Protein AF-A0A7C2FU22-F1 (afdb_monomer_lite)

Structure (mmCIF, N/CA/C/O backbone):
data_AF-A0A7C2FU22-F1
#
_entry.id   AF-A0A7C2FU22-F1
#
loop_
_atom_site.group_PDB
_atom_site.id
_atom_site.type_symbol
_atom_site.label_atom_id
_atom_site.label_alt_id
_atom_site.label_comp_id
_atom_site.label_asym_id
_atom_site.label_entity_id
_atom_site.label_seq_id
_atom_site.pdbx_PDB_ins_code
_atom_site.Cartn_x
_atom_site.Cartn_y
_atom_site.Cartn_z
_atom_site.occupancy
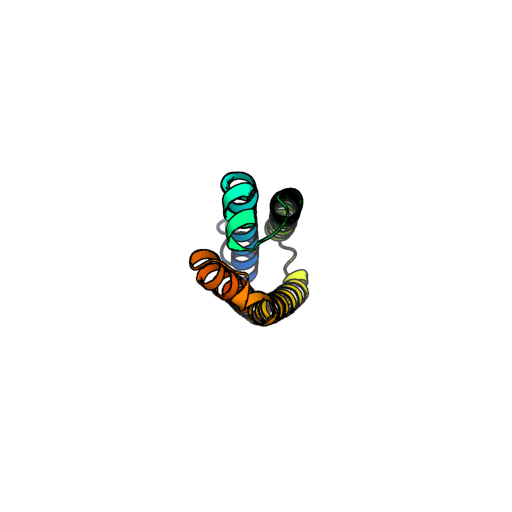_atom_site.B_iso_or_equiv
_atom_site.auth_seq_id
_atom_site.auth_comp_id
_atom_site.auth_asym_id
_atom_site.auth_atom_id
_atom_site.pdbx_PDB_model_num
ATOM 1 N N . MET A 1 1 ? -25.850 18.619 34.174 1.00 42.03 1 MET A N 1
ATOM 2 C CA . MET A 1 1 ? -24.598 17.832 34.178 1.00 42.03 1 MET A CA 1
ATOM 3 C C . MET A 1 1 ? -24.391 17.210 32.800 1.00 42.03 1 MET A C 1
ATOM 5 O O . MET A 1 1 ? -25.237 16.458 32.351 1.00 42.03 1 MET A O 1
ATOM 9 N N . SER A 1 2 ? -23.285 17.578 32.144 1.00 45.94 2 SER A N 1
ATOM 10 C CA . SER A 1 2 ? -22.639 16.916 30.994 1.00 45.94 2 SER A CA 1
ATOM 11 C C . SER A 1 2 ? -23.430 16.690 29.688 1.00 45.94 2 SER A C 1
ATOM 13 O O . SER A 1 2 ? -23.523 15.575 29.183 1.00 45.94 2 SER A O 1
ATOM 15 N N . HIS A 1 3 ? -23.871 17.777 29.049 1.00 46.25 3 HIS A N 1
ATOM 16 C CA . HIS A 1 3 ? -23.943 17.841 27.584 1.00 46.25 3 HIS A CA 1
ATOM 17 C C . HIS A 1 3 ? -22.633 18.449 27.077 1.00 46.25 3 HIS A C 1
ATOM 19 O O . HIS A 1 3 ? -22.468 19.658 27.201 1.00 46.25 3 HIS A O 1
ATOM 25 N N . ARG A 1 4 ? -21.699 17.617 26.584 1.00 49.59 4 ARG A N 1
ATOM 26 C CA . ARG A 1 4 ? -20.597 17.930 25.632 1.00 49.59 4 ARG A CA 1
ATOM 27 C C . ARG A 1 4 ? -19.529 16.820 25.684 1.00 49.59 4 ARG A C 1
ATOM 29 O O . ARG A 1 4 ? -18.475 16.972 26.289 1.00 49.59 4 ARG A O 1
ATOM 36 N N . ARG A 1 5 ? -19.781 15.698 25.003 1.00 49.53 5 ARG A N 1
ATOM 37 C CA . ARG A 1 5 ? -18.733 14.756 24.544 1.00 49.53 5 ARG A CA 1
ATOM 38 C C . ARG A 1 5 ? -18.750 14.610 23.015 1.00 49.53 5 ARG A C 1
ATOM 40 O O . ARG A 1 5 ? -18.507 13.536 22.486 1.00 49.53 5 ARG A O 1
ATOM 47 N N . HIS A 1 6 ? -19.045 15.694 22.295 1.00 44.47 6 HIS A N 1
ATOM 48 C CA . HIS A 1 6 ? -19.078 15.707 20.823 1.00 44.47 6 HIS A CA 1
ATOM 49 C C . HIS A 1 6 ? -17.826 16.314 20.167 1.00 44.47 6 HIS A C 1
ATOM 51 O O . HIS A 1 6 ? -17.793 16.500 18.959 1.00 44.47 6 HIS A O 1
ATOM 57 N N . LEU A 1 7 ? -16.772 16.582 20.937 1.00 44.03 7 LEU A N 1
ATOM 58 C CA . LEU A 1 7 ? -15.509 17.151 20.457 1.00 44.03 7 LEU A CA 1
ATOM 59 C C . LEU A 1 7 ? -14.390 16.298 21.087 1.00 44.03 7 LEU A C 1
ATOM 61 O O . LEU A 1 7 ? -14.034 16.510 22.237 1.00 44.03 7 LEU A O 1
ATOM 65 N N . LEU A 1 8 ? -13.925 15.187 20.514 1.00 49.59 8 LEU A N 1
ATOM 66 C CA . LEU A 1 8 ? -13.138 15.098 19.286 1.00 49.59 8 LEU A CA 1
ATOM 67 C C . LEU A 1 8 ? -13.276 13.677 18.691 1.00 49.59 8 LEU A C 1
ATOM 69 O O . LEU A 1 8 ? -12.740 12.728 19.267 1.00 49.59 8 LEU A O 1
ATOM 73 N N . PRO A 1 9 ? -13.932 13.503 17.532 1.00 49.34 9 PRO A N 1
ATOM 74 C CA . PRO A 1 9 ? -14.057 12.210 16.845 1.00 49.34 9 PRO A CA 1
ATOM 75 C C . PRO A 1 9 ? -12.738 11.653 16.263 1.00 49.34 9 PRO A C 1
ATOM 77 O O . PRO A 1 9 ? -12.733 10.562 15.704 1.00 49.34 9 PRO A O 1
ATOM 80 N N . LEU A 1 10 ? -11.622 12.376 16.421 1.00 55.09 10 LEU A N 1
ATOM 81 C CA . LEU A 1 10 ? -10.292 12.070 15.877 1.00 55.09 10 LEU A CA 1
ATOM 82 C C . LEU A 1 10 ? -9.338 11.377 16.870 1.00 55.09 10 LEU A C 1
ATOM 84 O O . LEU A 1 10 ? -8.159 11.246 16.581 1.00 55.09 10 LEU A O 1
ATOM 88 N N . ARG A 1 11 ? -9.791 10.969 18.062 1.00 67.06 11 ARG A N 1
ATOM 89 C CA . ARG A 1 11 ? -8.882 10.413 19.089 1.00 67.06 11 ARG A CA 1
ATOM 90 C C . ARG A 1 11 ? -8.665 8.903 19.034 1.00 67.06 11 ARG A C 1
ATOM 92 O O . ARG A 1 11 ? -7.741 8.432 19.687 1.00 67.06 11 ARG A O 1
ATOM 99 N N . SER A 1 12 ? -9.482 8.145 18.301 1.00 84.56 12 SER A N 1
ATOM 100 C CA . SER A 1 12 ? -9.259 6.698 18.207 1.00 84.56 12 SER A CA 1
ATOM 101 C C . SER A 1 12 ? -8.072 6.422 17.275 1.00 84.56 12 SER A C 1
ATOM 103 O O . SER A 1 12 ? -8.130 6.822 16.106 1.00 84.56 12 SER A O 1
ATOM 105 N N . PRO A 1 13 ? -7.018 5.729 17.747 1.00 88.69 13 PRO A N 1
ATOM 106 C CA . PRO A 1 13 ? -5.860 5.390 16.921 1.00 88.69 13 PRO A CA 1
ATOM 107 C C . PRO A 1 13 ? -6.268 4.577 15.687 1.00 88.69 13 PRO A C 1
ATOM 109 O O . PRO A 1 13 ? -5.711 4.773 14.611 1.00 88.69 13 PRO A O 1
ATOM 112 N N . ALA A 1 14 ? -7.301 3.739 15.806 1.00 90.69 14 ALA A N 1
ATOM 113 C CA . ALA A 1 14 ? -7.865 2.977 14.699 1.00 90.69 14 ALA A CA 1
ATOM 114 C C . ALA A 1 14 ? -8.416 3.870 13.574 1.00 90.69 14 ALA A C 1
ATOM 116 O O . ALA A 1 14 ? -8.125 3.647 12.400 1.00 90.69 14 ALA A O 1
ATOM 117 N N . VAL A 1 15 ? -9.183 4.908 13.924 1.00 91.38 15 VAL A N 1
ATOM 118 C CA . VAL A 1 15 ? -9.755 5.846 12.942 1.00 91.38 15 VAL A CA 1
ATOM 119 C C . VAL A 1 15 ? -8.662 6.706 12.308 1.00 91.38 15 VAL A C 1
ATOM 121 O O . VAL A 1 15 ? -8.690 6.938 11.101 1.00 91.38 15 VAL A O 1
ATOM 124 N N . LEU A 1 16 ? -7.673 7.140 13.096 1.00 92.00 16 LEU A N 1
ATOM 125 C CA . LEU A 1 16 ? -6.527 7.896 12.584 1.00 92.00 16 LEU A CA 1
ATOM 126 C C . LEU A 1 16 ? -5.704 7.083 11.584 1.00 92.00 16 LEU A C 1
ATOM 128 O O . LEU A 1 16 ? -5.344 7.605 10.534 1.00 92.00 16 LEU A O 1
ATOM 132 N N . VAL A 1 17 ? -5.445 5.805 11.873 1.00 94.12 17 VAL A N 1
ATOM 133 C CA . VAL A 1 17 ? -4.713 4.924 10.954 1.00 94.12 17 VAL A CA 1
ATOM 134 C C . VAL A 1 17 ? -5.489 4.693 9.655 1.00 94.12 17 VAL A C 1
ATOM 136 O O . VAL A 1 17 ? -4.874 4.669 8.592 1.00 94.12 17 VAL A O 1
ATOM 139 N N . LEU A 1 18 ? -6.822 4.584 9.699 1.00 94.19 18 LEU A N 1
ATOM 140 C CA . LEU A 1 18 ? -7.632 4.488 8.478 1.00 94.19 18 LEU A CA 1
ATOM 141 C C . LEU A 1 18 ? -7.530 5.758 7.620 1.00 94.19 18 LEU A C 1
ATOM 143 O O . LEU A 1 18 ? -7.307 5.654 6.415 1.00 94.19 18 LEU A O 1
ATOM 147 N N . TRP A 1 19 ? -7.625 6.944 8.231 1.00 95.12 19 TRP A N 1
ATOM 148 C CA . TRP A 1 19 ? -7.441 8.212 7.515 1.00 95.12 19 TRP A CA 1
ATOM 149 C C . TRP A 1 19 ? -6.032 8.364 6.949 1.00 95.12 19 TRP A C 1
ATOM 151 O O . TRP A 1 19 ? -5.883 8.724 5.784 1.00 95.12 19 TRP A O 1
ATOM 161 N N . ALA A 1 20 ? -5.004 8.056 7.740 1.00 94.25 20 ALA A N 1
ATOM 162 C CA . ALA A 1 20 ? -3.620 8.093 7.282 1.00 94.25 20 ALA A CA 1
ATOM 163 C C . ALA A 1 20 ? -3.406 7.150 6.090 1.00 94.25 20 ALA A C 1
ATOM 165 O O . ALA A 1 20 ? -2.760 7.531 5.117 1.00 94.25 20 ALA A O 1
ATOM 166 N N . ASN A 1 21 ? -4.008 5.956 6.127 1.00 95.62 21 ASN A N 1
ATOM 167 C CA . ASN A 1 21 ? -3.933 5.016 5.017 1.00 95.62 21 ASN A CA 1
ATOM 168 C C . ASN A 1 21 ? -4.649 5.538 3.762 1.00 95.62 21 ASN A C 1
ATOM 170 O O . ASN A 1 21 ? -4.113 5.436 2.663 1.00 95.62 21 ASN A O 1
ATOM 174 N N . ALA A 1 22 ? -5.831 6.144 3.917 1.00 96.75 22 ALA A N 1
ATOM 175 C CA . ALA A 1 22 ? -6.559 6.758 2.807 1.00 96.75 22 ALA A CA 1
ATOM 176 C C . ALA A 1 22 ? -5.752 7.890 2.148 1.00 96.75 22 ALA A C 1
ATOM 178 O O . ALA A 1 22 ? -5.642 7.942 0.925 1.00 96.75 22 ALA A O 1
ATOM 179 N N . VAL A 1 23 ? -5.143 8.766 2.955 1.00 96.94 23 VAL A N 1
ATOM 180 C CA . VAL A 1 23 ? -4.298 9.868 2.469 1.00 96.94 23 VAL A CA 1
ATOM 181 C C . VAL A 1 23 ? -3.065 9.336 1.750 1.00 96.94 23 VAL A C 1
ATOM 183 O O . VAL A 1 23 ? -2.745 9.816 0.667 1.00 96.94 23 VAL A O 1
ATOM 186 N N . LEU A 1 24 ? -2.395 8.328 2.310 1.00 95.38 24 LEU A N 1
ATOM 187 C CA . LEU A 1 24 ? -1.217 7.738 1.684 1.00 95.38 24 LEU A CA 1
ATOM 188 C C . LEU A 1 24 ? -1.562 7.057 0.353 1.00 95.38 24 LEU A C 1
ATOM 190 O O . LEU A 1 24 ? -0.859 7.269 -0.632 1.00 95.38 24 LEU A O 1
ATOM 194 N N . ALA A 1 25 ? -2.660 6.297 0.301 1.00 96.62 25 ALA A N 1
ATOM 195 C CA . ALA A 1 25 ? -3.151 5.702 -0.939 1.00 96.62 25 ALA A CA 1
ATOM 196 C C . ALA A 1 25 ? -3.499 6.778 -1.979 1.00 96.62 25 ALA A C 1
ATOM 198 O O . ALA A 1 25 ? -3.158 6.626 -3.148 1.00 96.62 25 ALA A O 1
ATOM 199 N N . GLY A 1 26 ? -4.111 7.889 -1.556 1.00 97.44 26 GLY A N 1
ATOM 200 C CA . GLY A 1 26 ? -4.422 9.020 -2.432 1.00 97.44 26 GLY A CA 1
ATOM 201 C C . GLY A 1 26 ? -3.172 9.732 -2.952 1.00 97.44 26 GLY A C 1
ATOM 202 O O . GLY A 1 26 ? -3.097 10.051 -4.135 1.00 97.44 26 GLY A O 1
ATOM 203 N N . ALA A 1 27 ? -2.162 9.929 -2.102 1.00 96.25 27 ALA A N 1
ATOM 204 C CA . ALA A 1 27 ? -0.879 10.504 -2.499 1.00 96.25 27 ALA A CA 1
ATOM 205 C C . ALA A 1 27 ? -0.126 9.585 -3.473 1.00 96.25 27 ALA A C 1
ATOM 207 O O . ALA A 1 27 ? 0.394 10.056 -4.483 1.00 96.25 27 ALA A O 1
ATOM 208 N N . ALA A 1 28 ? -0.123 8.274 -3.215 1.00 94.44 28 ALA A N 1
ATOM 209 C CA . ALA A 1 28 ? 0.440 7.290 -4.130 1.00 94.44 28 ALA A CA 1
ATOM 210 C C . ALA A 1 28 ? -0.316 7.283 -5.467 1.00 94.44 28 ALA A C 1
ATOM 212 O O . ALA A 1 28 ? 0.314 7.314 -6.518 1.00 94.44 28 ALA A O 1
ATOM 213 N N . ALA A 1 29 ? -1.651 7.318 -5.444 1.00 96.81 29 ALA A N 1
ATOM 214 C CA . ALA A 1 29 ? -2.469 7.412 -6.649 1.00 96.81 29 ALA A CA 1
ATOM 215 C C . ALA A 1 29 ? -2.130 8.658 -7.474 1.00 96.81 29 ALA A C 1
ATOM 217 O O . ALA A 1 29 ? -1.899 8.555 -8.675 1.00 96.81 29 ALA A O 1
ATOM 218 N N . ALA A 1 30 ? -2.050 9.822 -6.825 1.00 96.50 30 ALA A N 1
ATOM 219 C CA . ALA A 1 30 ? -1.672 11.068 -7.477 1.00 96.50 30 ALA A CA 1
ATOM 220 C C . ALA A 1 30 ? -0.270 10.974 -8.088 1.00 96.50 30 ALA A C 1
ATOM 222 O O . ALA A 1 30 ? -0.093 11.356 -9.239 1.00 96.50 30 ALA A O 1
ATOM 223 N N . ALA A 1 31 ? 0.701 10.407 -7.367 1.00 93.88 31 ALA A N 1
ATOM 224 C CA . ALA A 1 31 ? 2.034 10.180 -7.910 1.00 93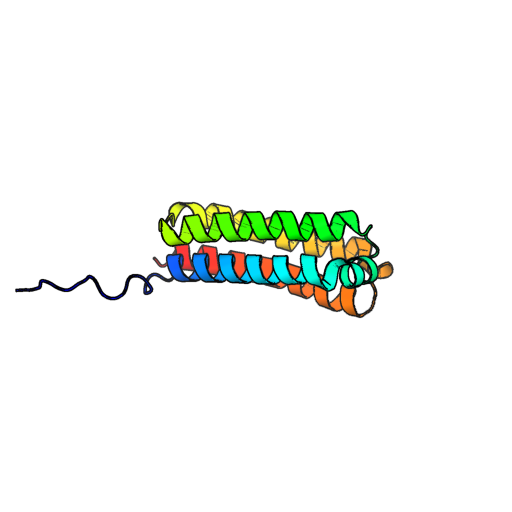.88 31 ALA A CA 1
ATOM 225 C C . ALA A 1 31 ? 1.979 9.291 -9.162 1.00 93.88 31 ALA A C 1
ATOM 227 O O . ALA A 1 31 ? 2.559 9.650 -10.177 1.00 93.88 31 ALA A O 1
ATOM 228 N N . TRP A 1 32 ? 1.251 8.170 -9.128 1.00 93.31 32 TRP A N 1
ATOM 229 C CA . TRP A 1 32 ? 1.157 7.252 -10.271 1.00 93.31 32 TRP A CA 1
ATOM 230 C C . TRP A 1 32 ? 0.441 7.850 -11.483 1.00 93.31 32 TRP A C 1
ATOM 232 O O . TRP A 1 32 ? 0.784 7.521 -12.615 1.00 93.31 32 TRP A O 1
ATOM 242 N N . LEU A 1 33 ? -0.537 8.728 -11.262 1.00 93.12 33 LEU A N 1
ATOM 243 C CA . LEU A 1 33 ? -1.269 9.401 -12.336 1.00 93.12 33 LEU A CA 1
ATOM 244 C C . LEU A 1 33 ? -0.506 10.601 -12.916 1.00 93.12 33 LEU A C 1
ATOM 246 O O . LEU A 1 33 ? -0.657 10.893 -14.097 1.00 93.12 33 LEU A O 1
ATOM 250 N N . LEU A 1 34 ? 0.293 11.299 -12.103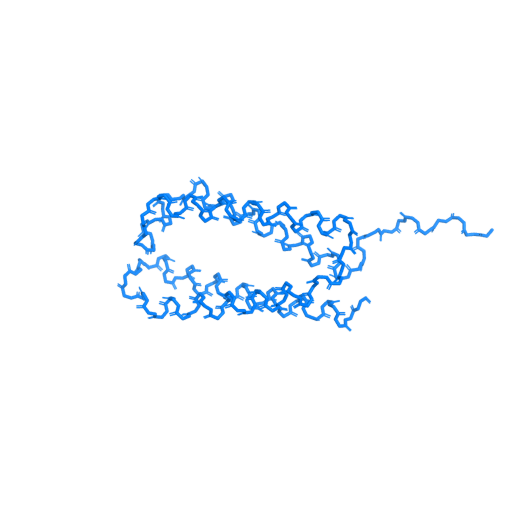 1.00 94.00 34 LEU A N 1
ATOM 251 C CA . LEU A 1 34 ? 1.047 12.485 -12.528 1.00 94.00 34 LEU A CA 1
ATOM 252 C C . LEU A 1 34 ? 2.441 12.149 -13.066 1.00 94.00 34 LEU A C 1
ATOM 254 O O . LEU A 1 34 ? 2.922 12.852 -13.945 1.00 94.00 34 LEU A O 1
ATOM 258 N N . LEU A 1 35 ? 3.072 11.099 -12.533 1.00 92.88 35 LEU A N 1
ATOM 259 C CA . LEU A 1 35 ? 4.445 10.671 -12.835 1.00 92.88 35 LEU A CA 1
ATOM 260 C C . LEU A 1 35 ? 4.474 9.275 -13.483 1.00 92.88 35 LEU A C 1
ATOM 262 O O . LEU A 1 35 ? 5.405 8.488 -13.298 1.00 92.88 35 LEU A O 1
ATOM 266 N N . GLY A 1 36 ? 3.388 8.902 -14.165 1.00 88.19 36 GLY A N 1
ATOM 267 C CA . GLY A 1 36 ? 3.203 7.549 -14.689 1.00 88.19 36 GLY A CA 1
ATOM 268 C C . GLY A 1 36 ? 4.247 7.156 -15.736 1.00 88.19 36 GLY A C 1
ATOM 269 O O . GLY A 1 36 ? 4.624 5.985 -15.807 1.00 88.19 36 GLY A O 1
ATOM 270 N N . ASP A 1 37 ? 4.742 8.119 -16.515 1.00 90.56 37 ASP A N 1
ATOM 271 C CA . ASP A 1 37 ? 5.788 7.889 -17.514 1.00 90.56 37 ASP A CA 1
ATOM 272 C C . ASP A 1 37 ? 7.151 7.646 -16.845 1.00 90.56 37 ASP A C 1
ATOM 274 O O . ASP A 1 37 ? 7.871 6.719 -17.223 1.00 90.56 37 ASP A O 1
ATOM 278 N N . GLU A 1 38 ? 7.475 8.400 -15.794 1.00 92.50 38 GLU A N 1
ATOM 279 C CA . GLU A 1 38 ? 8.679 8.200 -14.991 1.00 92.50 38 GLU A CA 1
ATOM 280 C C . GLU A 1 38 ? 8.657 6.837 -14.299 1.00 92.50 38 GLU A C 1
ATOM 282 O O . GLU A 1 38 ? 9.620 6.080 -14.407 1.00 92.50 38 GLU A O 1
ATOM 287 N N . PHE A 1 39 ? 7.545 6.467 -13.656 1.00 90.06 39 PHE A N 1
ATOM 288 C CA . PHE A 1 39 ? 7.422 5.152 -13.023 1.00 90.06 39 PHE A CA 1
ATOM 289 C C . PHE A 1 39 ? 7.456 4.001 -14.030 1.00 90.06 39 PHE A C 1
ATOM 291 O O . PHE A 1 39 ? 8.062 2.968 -13.748 1.00 90.06 39 PHE A O 1
ATOM 298 N N . SER A 1 40 ? 6.848 4.174 -15.207 1.00 91.19 40 SER A N 1
ATOM 299 C CA . SER A 1 40 ? 6.949 3.217 -16.314 1.00 91.19 40 SER A CA 1
ATOM 300 C C . SER A 1 40 ? 8.414 2.971 -16.686 1.00 91.19 40 SER A C 1
ATOM 302 O O . SER A 1 40 ? 8.813 1.814 -16.806 1.00 91.19 40 SER A O 1
ATOM 304 N N . GLY A 1 41 ? 9.230 4.027 -16.767 1.00 92.12 41 GLY A N 1
ATOM 305 C CA . GLY A 1 41 ? 10.668 3.915 -17.011 1.00 92.12 41 GLY A CA 1
ATOM 306 C C . GLY A 1 41 ? 11.456 3.306 -15.846 1.00 92.12 41 GLY A C 1
ATOM 307 O O . GLY A 1 41 ? 12.305 2.448 -16.066 1.00 92.12 41 GLY A O 1
ATOM 308 N N . TRP A 1 42 ? 11.180 3.707 -14.601 1.00 93.50 42 TRP A N 1
ATOM 309 C CA . TRP A 1 42 ? 11.933 3.237 -13.427 1.00 93.50 42 TRP A CA 1
ATOM 310 C C . TRP A 1 42 ? 11.762 1.741 -13.156 1.00 93.50 42 TRP A C 1
ATOM 312 O O . TRP A 1 42 ? 12.689 1.097 -12.654 1.00 93.50 42 TRP A O 1
ATOM 322 N N . PHE A 1 43 ? 10.585 1.201 -13.482 1.00 91.62 43 PHE A N 1
ATOM 323 C CA . PHE A 1 43 ? 10.220 -0.194 -13.242 1.00 91.62 43 PHE A CA 1
ATOM 324 C C . PHE A 1 43 ? 10.189 -1.065 -14.506 1.00 91.62 43 PHE A C 1
ATOM 326 O O . PHE A 1 43 ? 9.855 -2.242 -14.390 1.00 91.62 43 PHE A O 1
ATOM 333 N N . ASP A 1 44 ? 10.519 -0.510 -15.677 1.00 91.56 44 ASP A N 1
ATOM 334 C CA . ASP A 1 44 ? 10.414 -1.184 -16.983 1.00 91.56 44 ASP A CA 1
ATOM 335 C C . ASP A 1 44 ? 9.020 -1.807 -17.220 1.00 91.56 44 ASP A C 1
ATOM 337 O O . ASP A 1 44 ? 8.847 -2.978 -17.559 1.00 91.56 44 ASP A O 1
ATOM 341 N N . LEU A 1 45 ? 7.981 -1.010 -16.962 1.00 88.69 45 LEU A N 1
ATOM 342 C CA . LEU A 1 45 ? 6.579 -1.409 -17.093 1.00 88.69 45 LEU A CA 1
ATOM 343 C C . LEU A 1 45 ? 5.941 -0.703 -18.289 1.00 88.69 45 LEU A C 1
ATOM 345 O O . LEU A 1 45 ? 6.287 0.441 -18.580 1.00 88.69 45 LEU A O 1
ATOM 349 N N . PRO A 1 46 ? 4.936 -1.298 -18.954 1.00 92.25 46 PRO A N 1
ATOM 350 C CA . PRO A 1 46 ? 4.193 -0.582 -19.977 1.00 92.25 46 PRO A CA 1
ATOM 351 C C . PRO A 1 46 ? 3.392 0.569 -19.352 1.00 92.25 46 PRO A C 1
ATOM 353 O O . PRO A 1 46 ? 2.768 0.404 -18.304 1.00 92.25 46 PRO A O 1
ATOM 356 N N . ARG A 1 47 ? 3.340 1.722 -20.034 1.00 88.81 47 ARG A N 1
ATOM 357 C CA . ARG A 1 47 ? 2.676 2.942 -19.532 1.00 88.81 47 ARG A CA 1
ATOM 358 C C . ARG A 1 47 ? 1.265 2.696 -19.006 1.00 88.81 47 ARG A C 1
ATOM 360 O O . ARG A 1 47 ? 0.942 3.120 -17.906 1.00 88.81 47 ARG A O 1
ATOM 367 N N . TRP A 1 48 ? 0.434 1.946 -19.729 1.00 90.62 48 TRP A N 1
ATOM 368 C CA . TRP A 1 48 ? -0.937 1.667 -19.285 1.00 90.62 48 TRP A CA 1
ATOM 369 C C . TRP A 1 48 ? -0.997 0.991 -17.903 1.00 90.62 48 TRP A C 1
ATOM 371 O O . TRP A 1 48 ? -1.943 1.237 -17.158 1.00 90.62 48 TRP A O 1
ATOM 381 N N . ALA A 1 49 ? 0.006 0.185 -17.532 1.00 89.31 49 ALA A N 1
ATOM 382 C CA . ALA A 1 49 ? 0.059 -0.473 -16.229 1.00 89.31 49 ALA A CA 1
ATOM 383 C C . ALA A 1 49 ? 0.335 0.529 -15.100 1.00 89.31 49 ALA A C 1
ATOM 385 O O . ALA A 1 49 ? -0.268 0.418 -14.034 1.00 89.31 49 ALA A O 1
ATOM 386 N N . ALA A 1 50 ? 1.170 1.543 -15.348 1.00 88.75 50 ALA A N 1
ATOM 387 C CA . ALA A 1 50 ? 1.419 2.622 -14.393 1.00 88.75 50 ALA A CA 1
ATOM 388 C C . ALA A 1 50 ? 0.142 3.435 -14.110 1.00 88.75 50 ALA A C 1
ATOM 390 O O . ALA A 1 50 ? -0.224 3.670 -12.958 1.00 88.75 50 ALA A O 1
ATOM 391 N N . TRP A 1 51 ? -0.606 3.774 -15.162 1.00 88.62 51 TRP A N 1
ATOM 392 C CA . TRP A 1 51 ? -1.879 4.487 -15.034 1.00 88.62 51 TRP A CA 1
ATOM 393 C C . TRP A 1 51 ? -2.955 3.630 -14.355 1.00 88.62 51 TRP A C 1
ATOM 395 O O . TRP A 1 51 ? -3.690 4.120 -13.494 1.00 88.62 51 TRP A O 1
ATOM 405 N N . ALA A 1 52 ? -3.025 2.338 -14.692 1.00 93.00 52 ALA A N 1
ATOM 406 C CA . ALA A 1 52 ? -3.934 1.397 -14.045 1.00 93.00 52 ALA A CA 1
ATOM 407 C C . ALA A 1 52 ? -3.637 1.263 -12.542 1.00 93.00 52 ALA A C 1
ATOM 409 O O . ALA A 1 52 ? -4.569 1.285 -11.738 1.00 93.00 52 ALA A O 1
ATOM 410 N N . ALA A 1 53 ? -2.358 1.199 -12.150 1.00 91.06 53 ALA A N 1
ATOM 411 C CA . ALA A 1 53 ? -1.955 1.199 -10.746 1.00 91.06 53 ALA A CA 1
ATOM 412 C C . ALA A 1 53 ? -2.436 2.468 -10.023 1.00 91.06 53 ALA A C 1
ATOM 414 O O . ALA A 1 53 ? -3.046 2.371 -8.956 1.00 91.06 53 ALA A O 1
ATOM 415 N N . GLY A 1 54 ? -2.260 3.644 -10.637 1.00 93.81 54 GLY A N 1
ATOM 416 C CA . GLY A 1 54 ? -2.787 4.908 -10.116 1.00 93.81 54 GLY A CA 1
ATOM 417 C C . GLY A 1 54 ? -4.307 4.897 -9.928 1.00 93.81 54 GLY A C 1
ATOM 418 O O . GLY A 1 54 ? -4.802 5.293 -8.872 1.00 93.81 54 GLY A O 1
ATOM 419 N N . GLY A 1 55 ? -5.055 4.369 -10.901 1.00 95.31 55 GLY A N 1
ATOM 420 C CA . GLY A 1 55 ? -6.512 4.226 -10.813 1.00 95.31 55 GLY A CA 1
ATOM 421 C C . GLY A 1 55 ? -6.969 3.292 -9.686 1.00 95.31 55 GLY A C 1
ATOM 422 O O . GLY A 1 55 ? -7.876 3.637 -8.925 1.00 95.31 55 GLY A O 1
ATOM 423 N N . VAL A 1 56 ? -6.315 2.136 -9.528 1.00 95.94 56 VAL A N 1
ATOM 424 C CA . VAL A 1 56 ? -6.602 1.188 -8.435 1.00 95.94 56 VAL A CA 1
ATOM 425 C C . VAL A 1 56 ? -6.315 1.823 -7.073 1.00 95.94 56 VAL A C 1
ATOM 427 O O . VAL A 1 56 ? -7.129 1.704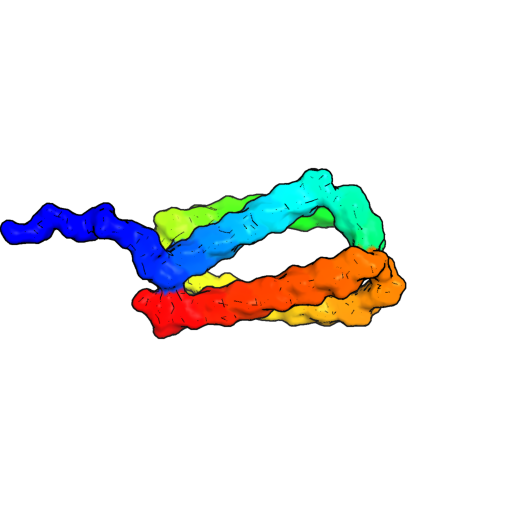 -6.155 1.00 95.94 56 VAL A O 1
ATOM 430 N N . LEU A 1 57 ? -5.201 2.547 -6.944 1.00 96.12 57 LEU A N 1
ATOM 431 C CA . LEU A 1 57 ? -4.856 3.265 -5.717 1.00 96.12 57 LEU A CA 1
ATOM 432 C C . LEU A 1 57 ? -5.860 4.380 -5.405 1.00 96.12 57 LEU A C 1
ATOM 434 O O . LEU A 1 57 ? -6.240 4.535 -4.246 1.00 96.12 57 LEU A O 1
ATOM 438 N N . ALA A 1 58 ? -6.344 5.110 -6.415 1.00 97.00 58 ALA A N 1
ATOM 439 C CA . ALA A 1 58 ? -7.353 6.153 -6.231 1.00 97.00 58 ALA A CA 1
ATOM 440 C C . ALA A 1 58 ? -8.674 5.566 -5.709 1.00 97.00 58 ALA A C 1
ATOM 442 O O . ALA A 1 58 ? -9.239 6.067 -4.735 1.00 97.00 58 ALA A O 1
ATOM 443 N N . ALA A 1 59 ? -9.135 4.461 -6.304 1.00 97.38 59 ALA A N 1
ATOM 444 C CA . ALA A 1 59 ? -10.316 3.743 -5.829 1.00 97.38 59 ALA A CA 1
ATOM 445 C C . ALA A 1 59 ? -10.122 3.220 -4.394 1.00 97.38 59 ALA A C 1
ATOM 447 O O . ALA A 1 59 ? -11.010 3.369 -3.549 1.00 97.38 59 ALA A O 1
ATOM 448 N N . GLY A 1 60 ? -8.939 2.673 -4.094 1.00 96.25 60 GLY A N 1
ATOM 449 C CA . GLY A 1 60 ? -8.560 2.240 -2.751 1.00 96.25 60 GLY A CA 1
ATOM 450 C C . GLY A 1 60 ? -8.575 3.381 -1.731 1.00 96.25 60 GLY A C 1
ATOM 451 O O . GLY A 1 60 ? -9.121 3.216 -0.641 1.00 96.25 60 GLY A O 1
ATOM 452 N N . ALA A 1 61 ? -8.052 4.556 -2.089 1.00 97.50 61 ALA A N 1
ATOM 453 C CA . ALA A 1 61 ? -8.051 5.746 -1.242 1.00 97.50 61 ALA A CA 1
ATOM 454 C C . ALA A 1 61 ? -9.473 6.190 -0.875 1.00 97.50 61 ALA A C 1
ATOM 456 O O . ALA A 1 61 ? -9.757 6.449 0.296 1.00 97.50 61 ALA A O 1
ATOM 457 N N . VAL A 1 62 ? -10.386 6.209 -1.853 1.00 97.94 62 VAL A N 1
ATOM 458 C CA . VAL A 1 62 ? -11.802 6.532 -1.621 1.00 97.94 62 VAL A CA 1
ATOM 459 C C . VAL A 1 62 ? -12.450 5.492 -0.708 1.00 97.94 62 VAL A C 1
ATOM 461 O O . VAL A 1 62 ? -13.082 5.863 0.280 1.00 97.94 62 VAL A O 1
ATOM 464 N N . ALA A 1 63 ? -12.256 4.198 -0.979 1.00 96.56 63 ALA A N 1
ATOM 465 C CA . ALA A 1 63 ? -12.813 3.127 -0.154 1.00 96.56 63 ALA A CA 1
ATOM 466 C C . ALA A 1 63 ? -12.314 3.201 1.301 1.00 96.56 63 ALA A C 1
ATOM 468 O O . ALA A 1 63 ? -13.109 3.118 2.238 1.00 96.56 63 ALA A O 1
ATOM 469 N N . LEU A 1 64 ? -11.012 3.426 1.504 1.00 95.94 64 LEU A N 1
ATOM 470 C CA . LEU A 1 64 ? -10.414 3.624 2.826 1.00 95.94 64 LEU A CA 1
ATOM 471 C C . LEU A 1 64 ? -10.959 4.879 3.518 1.00 95.94 64 LEU A C 1
ATOM 473 O O . LEU A 1 64 ? -11.249 4.831 4.713 1.00 95.94 64 LEU A O 1
ATOM 477 N N . GLY A 1 65 ? -11.147 5.973 2.777 1.00 95.88 65 GLY A N 1
ATOM 478 C CA . GLY A 1 65 ? -11.757 7.203 3.282 1.00 95.88 65 GLY A CA 1
ATOM 479 C C . GLY A 1 65 ? -13.191 6.981 3.763 1.00 95.88 65 GLY A C 1
ATOM 480 O O . GLY A 1 65 ? -13.546 7.425 4.854 1.00 95.88 65 GLY A O 1
ATOM 481 N N . VAL A 1 66 ? -13.993 6.216 3.014 1.00 96.62 66 VAL A N 1
ATOM 482 C CA . VAL A 1 66 ? -15.348 5.817 3.430 1.00 96.62 66 VAL A CA 1
ATOM 483 C C . VAL A 1 66 ? -15.298 4.960 4.696 1.00 96.62 66 VAL A C 1
ATOM 485 O O . VAL A 1 66 ? -16.030 5.237 5.644 1.00 96.62 66 VAL A O 1
ATOM 488 N N . LEU A 1 67 ? -14.406 3.964 4.769 1.00 94.81 67 LEU A N 1
ATOM 489 C CA . LEU A 1 67 ? -14.240 3.147 5.979 1.00 94.81 67 LEU A CA 1
ATOM 490 C C . LEU A 1 67 ? -13.834 3.993 7.196 1.00 94.81 67 LEU A C 1
ATOM 492 O O . LEU A 1 67 ? -14.309 3.731 8.304 1.00 94.81 67 LEU A O 1
ATOM 496 N N . ALA A 1 68 ? -12.981 5.001 7.002 1.00 93.31 68 ALA A N 1
ATOM 497 C CA . ALA A 1 68 ? -12.553 5.924 8.049 1.00 93.31 68 ALA A CA 1
ATOM 498 C C . ALA A 1 68 ? -13.700 6.838 8.512 1.00 93.31 68 ALA A C 1
ATOM 500 O O . ALA A 1 68 ? -13.920 6.993 9.717 1.00 93.31 68 ALA A O 1
ATOM 501 N N . TRP A 1 69 ? -14.459 7.397 7.564 1.00 93.94 69 TRP A N 1
ATOM 502 C CA . TRP A 1 69 ? -15.622 8.249 7.817 1.00 93.94 69 TRP A CA 1
ATOM 503 C C . TRP A 1 69 ? -16.722 7.507 8.584 1.00 93.94 69 TRP A C 1
ATOM 505 O O . TRP A 1 69 ? -17.170 7.969 9.634 1.00 93.94 69 TRP A O 1
ATOM 515 N N . GLU A 1 70 ? -17.066 6.303 8.121 1.00 94.94 70 GLU A N 1
ATOM 516 C CA . GLU A 1 70 ? -18.048 5.396 8.732 1.00 94.94 70 GLU A CA 1
ATOM 517 C C . GLU A 1 70 ? -17.511 4.668 9.977 1.00 94.94 70 GLU A C 1
ATOM 519 O O . GLU A 1 70 ? -18.227 3.894 10.614 1.00 94.94 70 GLU A O 1
ATOM 524 N N . ARG A 1 71 ? -16.235 4.881 10.331 1.00 91.00 71 ARG A N 1
ATOM 525 C CA . ARG A 1 71 ? -15.554 4.266 11.484 1.00 91.00 71 ARG A CA 1
ATOM 526 C C . ARG A 1 71 ? -15.677 2.741 11.508 1.00 91.00 71 ARG A C 1
ATOM 528 O O . ARG A 1 71 ? -15.880 2.124 12.557 1.00 91.00 71 ARG A O 1
ATOM 535 N N . ARG A 1 72 ? -15.519 2.107 10.348 1.00 92.31 72 ARG A N 1
ATOM 536 C CA . ARG A 1 72 ? -15.624 0.653 10.150 1.00 92.31 72 ARG A CA 1
ATOM 537 C C . ARG A 1 72 ? -14.355 -0.078 10.617 1.00 92.31 72 ARG A C 1
ATOM 539 O O . ARG A 1 72 ? -13.724 -0.812 9.864 1.00 92.31 72 ARG A O 1
ATOM 546 N N . ILE A 1 73 ? -14.003 0.095 11.893 1.00 90.25 73 ILE A N 1
ATOM 547 C CA . ILE A 1 73 ? -12.760 -0.385 12.529 1.00 90.25 73 ILE A CA 1
ATOM 548 C C . ILE A 1 73 ? -12.584 -1.911 12.427 1.00 90.25 73 ILE A C 1
ATOM 550 O O . ILE A 1 73 ? -11.457 -2.393 12.349 1.00 90.25 73 ILE A O 1
ATOM 554 N N . GLY A 1 74 ? -13.679 -2.677 12.357 1.00 91.75 74 GLY A N 1
ATOM 555 C CA . GLY A 1 74 ? -13.640 -4.138 12.193 1.00 91.75 74 GLY A CA 1
ATOM 556 C C . GLY A 1 74 ? -12.935 -4.629 10.919 1.00 91.75 74 GLY A C 1
ATOM 557 O O . GLY A 1 74 ? -12.590 -5.803 10.837 1.00 91.75 74 GLY A O 1
ATOM 558 N N . TRP A 1 75 ? -12.674 -3.743 9.951 1.00 94.81 75 TRP A N 1
ATOM 559 C CA . TRP A 1 75 ? -11.900 -4.053 8.745 1.00 94.81 75 TRP A CA 1
ATOM 560 C C . TRP A 1 75 ? -10.382 -3.971 8.933 1.00 94.81 75 TRP A C 1
ATOM 562 O O . TRP A 1 75 ? -9.652 -4.527 8.116 1.00 94.81 75 TRP A O 1
ATOM 572 N N . LEU A 1 76 ? -9.884 -3.329 9.997 1.00 94.25 76 LEU A N 1
ATOM 573 C CA . LEU A 1 76 ? -8.445 -3.194 10.247 1.00 94.25 76 LEU A CA 1
ATOM 574 C C . LEU A 1 76 ? -7.646 -4.507 10.210 1.00 94.25 76 LEU A C 1
ATOM 576 O O . LEU A 1 76 ? -6.579 -4.482 9.604 1.00 94.25 76 LEU A O 1
ATOM 580 N N . PRO A 1 77 ? -8.088 -5.644 10.788 1.00 95.69 77 PRO A N 1
ATOM 581 C CA . PRO A 1 77 ? -7.316 -6.885 10.689 1.00 95.69 77 PRO A CA 1
ATOM 582 C C . PRO A 1 77 ? -7.178 -7.381 9.242 1.00 95.69 77 PRO A C 1
ATOM 584 O O . PRO A 1 77 ? -6.111 -7.854 8.858 1.00 95.69 77 PRO A O 1
ATOM 587 N N . TRP A 1 78 ? -8.219 -7.219 8.419 1.00 96.62 78 TRP A N 1
ATOM 588 C CA . TRP A 1 78 ? -8.181 -7.581 7.000 1.00 96.62 78 TRP A CA 1
ATOM 589 C C . TRP A 1 78 ? -7.284 -6.645 6.197 1.00 96.62 78 TRP A C 1
ATOM 591 O O . TRP A 1 78 ? -6.496 -7.107 5.375 1.00 96.62 78 TRP A O 1
ATOM 601 N N . LEU A 1 79 ? -7.353 -5.340 6.473 1.00 96.31 79 LEU A N 1
ATOM 602 C CA . LEU A 1 79 ? -6.449 -4.361 5.876 1.00 96.31 79 LEU A CA 1
ATOM 603 C C . LEU A 1 79 ? -4.997 -4.650 6.268 1.00 96.31 79 LEU A C 1
ATOM 605 O O . LEU A 1 79 ? -4.135 -4.643 5.393 1.00 96.31 79 LEU A O 1
ATOM 609 N N . ALA A 1 80 ? -4.733 -4.975 7.535 1.00 96.81 80 ALA A N 1
ATOM 610 C CA . ALA A 1 80 ? -3.393 -5.296 8.012 1.00 96.81 80 ALA A CA 1
ATOM 611 C C . ALA A 1 80 ? -2.829 -6.526 7.293 1.00 96.81 80 ALA A C 1
ATOM 613 O O . ALA A 1 80 ? -1.714 -6.484 6.779 1.00 96.81 80 ALA A O 1
ATOM 614 N N . ALA A 1 81 ? -3.620 -7.599 7.190 1.00 97.88 81 ALA A N 1
ATOM 615 C CA . ALA A 1 81 ? -3.238 -8.788 6.435 1.00 97.88 81 ALA A CA 1
ATOM 616 C C . ALA A 1 81 ? -2.989 -8.466 4.952 1.00 97.88 81 ALA A C 1
ATOM 618 O O . ALA A 1 81 ? -1.976 -8.882 4.395 1.00 97.88 81 ALA A O 1
ATOM 619 N N . GLY A 1 82 ? -3.866 -7.670 4.333 1.00 97.12 82 GLY A N 1
ATOM 620 C CA . GLY A 1 82 ? -3.722 -7.235 2.945 1.00 97.12 82 GLY A CA 1
ATOM 621 C C . GLY A 1 82 ? -2.421 -6.468 2.692 1.00 97.12 82 GLY A C 1
ATOM 622 O O . GLY A 1 82 ? -1.683 -6.813 1.773 1.00 97.12 82 GLY A O 1
ATOM 623 N N . HIS A 1 83 ? -2.088 -5.482 3.533 1.00 97.38 83 HIS A N 1
ATOM 624 C CA . HIS A 1 83 ? -0.836 -4.727 3.400 1.00 97.38 83 HIS A CA 1
ATOM 625 C C . HIS A 1 83 ? 0.397 -5.584 3.713 1.00 97.38 83 HIS A C 1
ATOM 627 O O . HIS A 1 83 ? 1.433 -5.395 3.081 1.00 97.38 83 HIS A O 1
ATOM 633 N N . ALA A 1 84 ? 0.302 -6.550 4.633 1.00 97.94 84 ALA A N 1
ATOM 634 C CA . ALA A 1 84 ? 1.399 -7.476 4.904 1.00 97.94 84 ALA A CA 1
ATOM 635 C C . ALA A 1 84 ? 1.702 -8.358 3.682 1.00 97.94 84 ALA A C 1
ATOM 637 O O . ALA A 1 84 ? 2.857 -8.467 3.270 1.00 97.94 84 ALA A O 1
ATOM 638 N N . VAL A 1 85 ? 0.659 -8.931 3.069 1.00 98.06 85 VAL A N 1
ATOM 639 C CA . VAL A 1 85 ? 0.778 -9.733 1.842 1.00 98.06 85 VAL A CA 1
ATOM 640 C C . VAL A 1 85 ? 1.302 -8.881 0.691 1.00 98.06 85 VAL A C 1
ATOM 642 O O . VAL A 1 85 ? 2.236 -9.298 0.011 1.00 98.06 85 VAL A O 1
ATOM 645 N N . LEU A 1 86 ? 0.761 -7.675 0.500 1.00 95.75 86 LEU A N 1
ATOM 646 C CA . LEU A 1 86 ? 1.222 -6.761 -0.542 1.00 95.75 86 LEU A CA 1
ATOM 647 C C . LEU A 1 86 ? 2.689 -6.365 -0.337 1.00 95.75 86 LEU A C 1
ATOM 649 O O . LEU A 1 86 ? 3.464 -6.413 -1.284 1.00 95.75 86 LEU A O 1
ATOM 653 N N . GLY A 1 87 ? 3.098 -6.031 0.889 1.00 97.12 87 GLY A N 1
ATOM 654 C CA . GLY A 1 87 ? 4.485 -5.690 1.207 1.00 97.12 87 GLY A CA 1
ATOM 655 C C . GLY A 1 87 ? 5.450 -6.844 0.937 1.00 97.12 87 GLY A C 1
ATOM 656 O O . GLY A 1 87 ? 6.497 -6.639 0.325 1.00 97.12 87 GLY A O 1
ATOM 657 N N . ALA A 1 88 ? 5.082 -8.070 1.321 1.00 97.50 88 ALA A N 1
ATOM 658 C CA . ALA A 1 88 ? 5.870 -9.263 1.016 1.00 97.50 88 ALA A CA 1
ATOM 659 C C . ALA A 1 88 ? 5.944 -9.539 -0.497 1.00 97.50 88 ALA A C 1
ATOM 661 O O . ALA A 1 88 ? 7.018 -9.841 -1.017 1.00 97.50 88 ALA A O 1
ATOM 662 N N . ALA A 1 89 ? 4.825 -9.391 -1.212 1.00 96.56 89 ALA A N 1
ATOM 663 C CA . ALA A 1 89 ? 4.765 -9.568 -2.659 1.00 96.56 89 ALA A CA 1
ATOM 664 C C . ALA A 1 89 ? 5.600 -8.515 -3.404 1.00 96.56 89 ALA A C 1
ATOM 666 O O . ALA A 1 89 ? 6.318 -8.866 -4.336 1.00 96.56 89 ALA A O 1
ATOM 667 N N . LEU A 1 90 ? 5.564 -7.251 -2.970 1.00 94.75 90 LEU A N 1
ATOM 668 C CA . LEU A 1 90 ? 6.393 -6.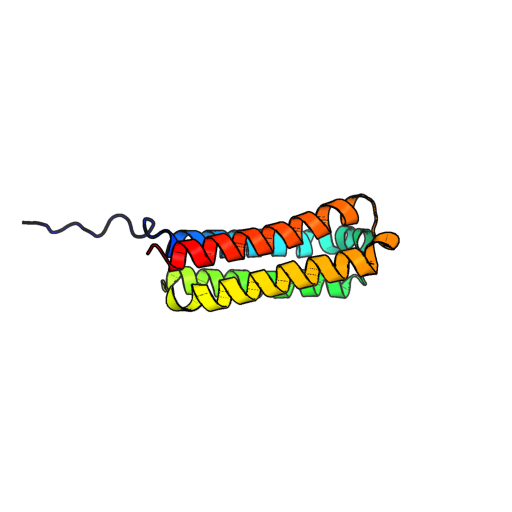180 -3.526 1.00 94.75 90 LEU A CA 1
ATOM 669 C C . LEU A 1 90 ? 7.881 -6.454 -3.305 1.00 94.75 90 LEU A C 1
ATOM 671 O O . LEU A 1 90 ? 8.669 -6.267 -4.225 1.00 94.75 90 LEU A O 1
ATOM 675 N N . TRP A 1 91 ? 8.265 -6.951 -2.126 1.00 96.56 91 TRP A N 1
ATOM 676 C CA . TRP A 1 91 ? 9.639 -7.388 -1.878 1.00 96.56 91 TRP A CA 1
ATOM 677 C C . TRP A 1 91 ? 10.056 -8.533 -2.801 1.00 96.56 91 TRP A C 1
ATOM 679 O O . TRP A 1 91 ? 11.112 -8.459 -3.427 1.00 96.56 91 TRP A O 1
ATOM 689 N N . ALA A 1 92 ? 9.224 -9.569 -2.919 1.00 96.00 92 ALA A N 1
ATOM 690 C CA . ALA A 1 92 ? 9.498 -10.695 -3.804 1.00 96.00 92 ALA A CA 1
ATOM 691 C C . ALA A 1 92 ? 9.640 -10.239 -5.265 1.00 96.00 92 ALA A C 1
ATOM 693 O O . ALA A 1 92 ? 10.621 -10.579 -5.923 1.00 96.00 92 ALA A O 1
ATOM 694 N N . ALA A 1 93 ? 8.711 -9.412 -5.751 1.00 91.12 93 ALA A N 1
ATOM 695 C CA . ALA A 1 93 ? 8.760 -8.845 -7.094 1.00 91.12 93 ALA A CA 1
ATOM 696 C C . ALA A 1 93 ? 10.014 -7.986 -7.304 1.00 91.12 93 ALA A C 1
ATOM 698 O O . ALA A 1 93 ? 10.686 -8.133 -8.321 1.00 91.12 93 ALA A O 1
ATOM 699 N N . ALA A 1 94 ? 10.372 -7.143 -6.331 1.00 92.88 94 ALA A N 1
ATOM 700 C CA . ALA A 1 94 ? 11.561 -6.307 -6.410 1.00 92.88 94 ALA A CA 1
ATOM 701 C C . ALA A 1 94 ? 12.843 -7.140 -6.498 1.00 92.88 94 ALA A C 1
ATOM 703 O O . ALA A 1 94 ? 13.704 -6.826 -7.309 1.00 92.88 94 ALA A O 1
ATOM 704 N N . LEU A 1 95 ? 12.964 -8.215 -5.715 1.00 95.00 95 LEU A N 1
ATOM 705 C CA . LEU A 1 95 ? 14.123 -9.110 -5.773 1.00 95.00 95 LEU A CA 1
ATOM 706 C C . LEU A 1 95 ? 14.215 -9.851 -7.113 1.00 95.00 95 LEU A C 1
ATOM 708 O O . LEU A 1 95 ? 15.310 -9.989 -7.655 1.00 95.00 95 LEU A O 1
ATOM 712 N N . LEU A 1 96 ? 13.079 -10.294 -7.660 1.00 94.44 96 LEU A N 1
ATOM 713 C CA . LEU A 1 96 ? 13.025 -10.992 -8.948 1.00 94.44 96 LEU A CA 1
ATOM 714 C C . LEU A 1 96 ? 13.329 -10.066 -10.134 1.00 94.44 96 LEU A C 1
ATOM 716 O O . LEU A 1 96 ? 13.962 -10.495 -11.095 1.00 94.44 96 LEU A O 1
ATOM 720 N N . ALA A 1 97 ? 12.901 -8.805 -10.065 1.00 92.44 97 ALA A N 1
ATOM 721 C CA . ALA A 1 97 ? 13.055 -7.820 -11.135 1.00 92.44 97 ALA A CA 1
ATOM 722 C C . ALA A 1 97 ? 14.224 -6.838 -10.915 1.00 92.44 97 ALA A C 1
ATOM 724 O O . ALA A 1 97 ? 14.425 -5.933 -11.722 1.00 92.44 97 ALA A O 1
ATOM 725 N N . TRP A 1 98 ? 15.028 -7.018 -9.858 1.00 92.56 98 TRP A N 1
ATOM 726 C CA . TRP A 1 98 ? 16.018 -6.036 -9.388 1.00 92.56 98 TRP A CA 1
ATOM 727 C C . TRP A 1 98 ? 16.988 -5.550 -10.472 1.00 92.56 98 TRP A C 1
ATOM 729 O O . TRP A 1 98 ? 17.361 -4.378 -10.503 1.00 92.56 98 TRP A O 1
ATOM 739 N N . GLY A 1 99 ? 17.402 -6.457 -11.363 1.00 92.44 99 GLY A N 1
ATOM 740 C CA . GLY A 1 99 ? 18.315 -6.155 -12.465 1.00 92.44 99 GLY A CA 1
ATOM 741 C C . GLY A 1 99 ? 17.706 -5.295 -13.578 1.00 92.44 99 GLY A C 1
ATOM 742 O O . GLY A 1 99 ? 18.461 -4.637 -14.287 1.00 92.44 99 GLY A O 1
ATOM 743 N N . GLY A 1 100 ? 16.376 -5.280 -13.717 1.00 90.88 100 GLY A N 1
ATOM 744 C CA . GLY A 1 100 ? 15.655 -4.483 -14.717 1.00 90.88 100 GLY A CA 1
ATOM 745 C C . GLY A 1 100 ? 15.328 -3.059 -14.261 1.00 90.88 100 GLY A C 1
ATOM 746 O O . GLY A 1 100 ? 15.014 -2.207 -15.080 1.00 90.88 100 GLY A O 1
ATOM 747 N N . PHE A 1 101 ? 15.429 -2.771 -12.962 1.00 92.94 101 PHE A N 1
ATOM 748 C CA . PHE A 1 101 ? 15.105 -1.453 -12.422 1.00 92.94 101 PHE A CA 1
ATOM 749 C C . PHE A 1 101 ? 16.235 -0.434 -12.618 1.00 92.94 101 PHE A C 1
ATOM 751 O O . PHE A 1 101 ? 17.432 -0.738 -12.467 1.00 92.94 101 PHE A O 1
ATOM 758 N N . THR A 1 102 ? 15.848 0.827 -12.820 1.00 94.50 102 THR A N 1
ATOM 759 C CA . THR A 1 102 ? 16.777 1.963 -12.713 1.00 94.50 102 THR A CA 1
ATOM 760 C C . THR A 1 102 ? 17.245 2.153 -11.262 1.00 94.50 102 THR A C 1
ATOM 762 O O . THR A 1 102 ? 16.837 1.427 -10.347 1.00 94.50 102 THR A O 1
ATOM 765 N N . ALA A 1 103 ? 18.139 3.116 -11.023 1.00 93.00 103 ALA A N 1
ATOM 766 C CA . ALA A 1 103 ? 18.590 3.432 -9.668 1.00 93.00 103 ALA A CA 1
ATOM 767 C C . ALA A 1 103 ? 17.421 3.897 -8.781 1.00 93.00 103 ALA A C 1
ATOM 769 O O . ALA A 1 103 ? 17.291 3.452 -7.642 1.00 93.00 103 ALA A O 1
ATOM 770 N N . GLU A 1 104 ? 16.536 4.732 -9.322 1.00 92.38 104 GLU A N 1
ATOM 771 C CA . GLU A 1 104 ? 15.346 5.259 -8.652 1.00 92.38 104 GLU A CA 1
ATOM 772 C C . GLU A 1 104 ? 14.370 4.130 -8.303 1.00 92.38 104 GLU A C 1
ATOM 774 O O . GLU A 1 104 ? 13.921 4.033 -7.158 1.00 92.38 104 GLU A O 1
ATOM 779 N N . GLY A 1 105 ? 14.109 3.218 -9.249 1.00 90.75 105 GLY A N 1
ATOM 780 C CA . GLY A 1 105 ? 13.254 2.048 -9.028 1.00 90.75 105 GLY A CA 1
ATOM 781 C C . GLY A 1 105 ? 13.765 1.145 -7.900 1.00 90.75 105 GLY A C 1
ATOM 782 O O . GLY A 1 105 ? 12.982 0.692 -7.061 1.00 90.75 105 GLY A O 1
ATOM 783 N N . ARG A 1 106 ? 15.089 0.955 -7.802 1.00 93.31 106 ARG A N 1
ATOM 784 C CA . ARG A 1 106 ? 15.729 0.165 -6.731 1.00 93.31 106 ARG A CA 1
ATOM 785 C C . ARG A 1 106 ? 15.633 0.795 -5.345 1.00 93.31 106 ARG A C 1
ATOM 787 O O . ARG A 1 106 ? 15.714 0.071 -4.358 1.00 93.31 106 ARG A O 1
ATOM 794 N N . TRP A 1 107 ? 15.421 2.104 -5.247 1.00 92.69 107 TRP A N 1
ATOM 795 C CA . TRP A 1 107 ? 15.102 2.754 -3.973 1.00 92.69 107 TRP A CA 1
ATOM 796 C C . TRP A 1 107 ? 13.605 2.723 -3.675 1.00 92.69 107 TRP A C 1
ATOM 798 O O . TRP A 1 107 ? 13.198 2.454 -2.541 1.00 92.69 107 TRP A O 1
ATOM 808 N N . LEU A 1 108 ? 12.779 2.968 -4.692 1.00 92.25 108 LEU A N 1
ATOM 809 C CA . LEU A 1 108 ? 11.343 3.128 -4.521 1.00 92.25 108 LEU A CA 1
ATOM 810 C C . LEU A 1 108 ? 10.623 1.803 -4.235 1.00 92.25 108 LEU A C 1
ATOM 812 O O . LEU A 1 108 ? 9.743 1.781 -3.375 1.00 92.25 108 LEU A O 1
ATOM 816 N N . ALA A 1 109 ? 11.000 0.697 -4.891 1.00 91.50 109 ALA A N 1
ATOM 817 C CA . ALA A 1 109 ? 10.336 -0.595 -4.682 1.00 91.50 109 ALA A CA 1
ATOM 818 C C . ALA A 1 109 ? 10.473 -1.097 -3.226 1.00 91.50 109 ALA A C 1
ATOM 820 O O . ALA A 1 109 ? 9.447 -1.386 -2.601 1.00 91.50 109 ALA A O 1
ATOM 821 N N . PRO A 1 110 ? 11.684 -1.127 -2.625 1.00 93.44 110 PRO A N 1
ATOM 822 C CA . PRO A 1 110 ? 11.851 -1.457 -1.208 1.00 93.44 110 PRO A CA 1
ATOM 823 C C . PRO A 1 110 ? 11.141 -0.486 -0.270 1.00 93.44 110 PRO A C 1
ATOM 825 O O . PRO A 1 110 ? 10.555 -0.909 0.725 1.00 93.44 110 PRO A O 1
ATOM 828 N N . ALA A 1 111 ? 11.174 0.817 -0.572 1.00 94.38 111 ALA A N 1
ATOM 829 C CA . ALA A 1 111 ? 10.498 1.820 0.244 1.00 94.38 111 ALA A CA 1
ATOM 830 C C . ALA A 1 111 ? 8.977 1.595 0.262 1.00 94.38 111 ALA A C 1
ATOM 832 O O . ALA A 1 111 ? 8.372 1.603 1.334 1.00 94.38 111 ALA A O 1
ATOM 833 N N . ALA A 1 112 ? 8.372 1.315 -0.896 1.00 93.75 112 ALA A N 1
ATOM 834 C CA . ALA A 1 112 ? 6.951 0.996 -1.014 1.00 93.75 112 ALA A CA 1
ATOM 835 C C . ALA A 1 112 ? 6.590 -0.319 -0.300 1.00 93.75 112 ALA A C 1
ATOM 837 O O . ALA A 1 112 ? 5.594 -0.377 0.428 1.00 93.75 112 ALA A O 1
ATOM 838 N N . ALA A 1 113 ? 7.420 -1.356 -0.449 1.00 96.25 113 ALA A N 1
ATOM 839 C CA . ALA A 1 113 ? 7.240 -2.629 0.243 1.00 96.25 113 ALA A CA 1
ATOM 840 C C . ALA A 1 113 ? 7.284 -2.450 1.772 1.00 96.25 113 ALA A C 1
ATOM 842 O O . ALA A 1 113 ? 6.384 -2.896 2.487 1.00 96.25 113 ALA A O 1
ATOM 843 N N . ASN A 1 114 ? 8.282 -1.717 2.274 1.00 97.44 114 ASN A N 1
ATOM 844 C CA . ASN A 1 114 ? 8.425 -1.409 3.695 1.00 97.44 114 ASN A CA 1
ATOM 845 C C . ASN A 1 114 ? 7.278 -0.539 4.218 1.00 97.44 114 ASN A C 1
ATOM 847 O O . ASN A 1 114 ? 6.787 -0.789 5.316 1.00 97.44 114 ASN A O 1
ATOM 851 N N . ALA A 1 115 ? 6.807 0.439 3.439 1.00 95.81 115 ALA A N 1
ATOM 852 C CA . ALA A 1 115 ? 5.641 1.237 3.801 1.00 95.81 115 ALA A CA 1
ATOM 853 C C . ALA A 1 115 ? 4.402 0.350 4.002 1.00 95.81 115 ALA A C 1
ATOM 855 O O . ALA A 1 115 ? 3.713 0.494 5.010 1.00 95.81 115 ALA A O 1
ATOM 856 N N . CYS A 1 116 ? 4.164 -0.624 3.116 1.00 96.56 116 CYS A N 1
ATOM 857 C CA . CYS A 1 116 ? 3.070 -1.586 3.275 1.00 96.56 116 CYS A CA 1
ATOM 858 C C . CYS A 1 116 ? 3.212 -2.418 4.561 1.00 96.56 116 CYS A C 1
ATOM 860 O O . CYS A 1 116 ? 2.258 -2.538 5.329 1.00 96.56 116 CYS A O 1
ATOM 862 N N . LEU A 1 117 ? 4.407 -2.939 4.855 1.00 97.69 117 LEU A N 1
ATOM 863 C CA . LEU A 1 117 ? 4.653 -3.709 6.082 1.00 97.69 117 LEU A CA 1
ATOM 864 C C . LEU A 1 117 ? 4.468 -2.862 7.355 1.00 97.69 117 LEU A C 1
ATOM 866 O O . LEU A 1 117 ? 3.880 -3.326 8.335 1.00 97.69 117 LEU A O 1
ATOM 870 N N . LEU A 1 118 ? 4.917 -1.604 7.342 1.00 97.06 118 LEU A N 1
ATOM 871 C CA . LEU A 1 118 ? 4.735 -0.670 8.456 1.00 97.06 118 LEU A CA 1
ATOM 872 C C . LEU A 1 118 ? 3.262 -0.294 8.655 1.00 97.06 118 LEU A C 1
ATOM 874 O O . LEU A 1 118 ? 2.796 -0.247 9.794 1.00 97.06 118 LEU A O 1
ATOM 878 N N . LEU A 1 119 ? 2.507 -0.084 7.571 1.00 95.69 119 LEU A N 1
ATOM 879 C CA . LEU A 1 119 ? 1.058 0.135 7.635 1.00 95.69 119 LEU A CA 1
ATOM 880 C C . LEU A 1 119 ? 0.340 -1.078 8.217 1.00 95.69 119 LEU A C 1
ATOM 882 O O . LEU A 1 119 ? -0.519 -0.906 9.078 1.00 95.69 119 LEU A O 1
ATOM 886 N N . ALA A 1 120 ? 0.717 -2.289 7.802 1.00 97.00 120 ALA A N 1
ATOM 887 C CA . ALA A 1 120 ? 0.160 -3.516 8.355 1.00 97.00 120 ALA A CA 1
ATOM 888 C C . ALA A 1 120 ? 0.377 -3.595 9.873 1.00 97.00 120 ALA A C 1
ATOM 890 O O . ALA A 1 120 ? -0.566 -3.836 10.632 1.00 97.00 120 ALA A O 1
ATOM 891 N N . ALA A 1 121 ? 1.602 -3.319 10.330 1.00 96.69 121 ALA A N 1
ATOM 892 C CA . ALA A 1 121 ? 1.931 -3.290 11.750 1.00 96.69 121 ALA A CA 1
ATOM 893 C C . ALA A 1 121 ? 1.135 -2.211 12.505 1.00 96.69 121 ALA A C 1
ATOM 895 O O . ALA A 1 121 ? 0.586 -2.486 13.575 1.00 96.69 121 ALA A O 1
ATOM 896 N N . ALA A 1 122 ? 1.019 -1.005 11.940 1.00 95.12 122 ALA A N 1
ATOM 897 C CA . ALA A 1 122 ? 0.257 0.091 12.531 1.00 95.12 122 ALA A CA 1
ATOM 898 C C . ALA A 1 122 ? -1.241 -0.239 12.639 1.00 95.12 122 ALA A C 1
ATOM 900 O O . ALA A 1 122 ? -1.840 -0.032 13.693 1.00 95.12 122 ALA A O 1
ATOM 901 N N . GLN A 1 123 ? -1.838 -0.802 11.586 1.00 95.62 123 GLN A N 1
ATOM 902 C CA . GLN A 1 123 ? -3.243 -1.223 11.551 1.00 95.62 123 GLN A CA 1
ATOM 903 C C . GLN A 1 123 ? -3.525 -2.326 12.570 1.00 95.62 123 GLN A C 1
ATOM 905 O O . GLN A 1 123 ? -4.507 -2.251 13.311 1.00 95.62 123 GLN A O 1
ATOM 910 N N . TRP A 1 124 ? -2.636 -3.315 12.664 1.00 95.44 124 TRP A N 1
ATOM 911 C CA . TRP A 1 124 ? -2.743 -4.385 13.649 1.00 95.44 124 TRP A CA 1
ATOM 912 C C . TRP A 1 124 ? -2.630 -3.871 15.088 1.00 95.44 124 TRP A C 1
ATOM 914 O O . TRP A 1 124 ? -3.434 -4.241 15.948 1.00 95.44 124 TRP A O 1
ATOM 924 N N . LEU A 1 125 ? -1.660 -2.991 15.359 1.00 95.00 125 LEU A N 1
ATOM 925 C CA . LEU A 1 125 ? -1.466 -2.403 16.683 1.00 95.00 125 LEU A CA 1
ATOM 926 C C . LEU A 1 125 ? -2.653 -1.519 17.081 1.00 95.00 125 LEU A C 1
ATOM 928 O O . LEU A 1 125 ? -3.126 -1.617 18.213 1.00 95.00 125 LEU A O 1
ATOM 932 N N . ALA A 1 126 ? -3.152 -0.701 16.151 1.00 91.88 126 ALA A N 1
ATOM 933 C CA . ALA A 1 126 ? -4.303 0.169 16.371 1.00 91.88 126 ALA A CA 1
ATOM 934 C C . ALA A 1 126 ? -5.596 -0.628 16.595 1.00 91.88 126 ALA A C 1
ATOM 936 O O . ALA A 1 126 ? -6.439 -0.216 17.385 1.00 91.88 126 ALA A O 1
ATOM 937 N N . TRP A 1 127 ? -5.737 -1.793 15.956 1.00 90.00 127 TRP A N 1
ATOM 938 C CA . TRP A 1 127 ? -6.846 -2.709 16.218 1.00 90.00 127 TRP A CA 1
ATOM 939 C C . TRP A 1 127 ? -6.754 -3.365 17.604 1.00 90.00 127 TRP A C 1
ATOM 941 O O . TRP A 1 127 ? -7.764 -3.487 18.294 1.00 90.00 127 TRP A O 1
ATOM 951 N N . ARG A 1 128 ? -5.549 -3.758 18.043 1.00 88.00 128 ARG A N 1
ATOM 952 C CA . ARG A 1 128 ? -5.328 -4.380 19.364 1.00 88.00 128 ARG A CA 1
ATOM 953 C C . ARG A 1 128 ? -5.389 -3.403 20.541 1.00 88.00 128 ARG A C 1
ATOM 955 O O . ARG A 1 128 ? -5.531 -3.850 21.677 1.00 88.00 128 ARG A O 1
ATOM 962 N N . ARG A 1 129 ? -5.238 -2.101 20.295 1.00 74.88 129 ARG A N 1
ATOM 963 C CA . ARG A 1 129 ? -5.265 -1.035 21.311 1.00 74.88 129 ARG A CA 1
ATOM 964 C C . ARG A 1 129 ? -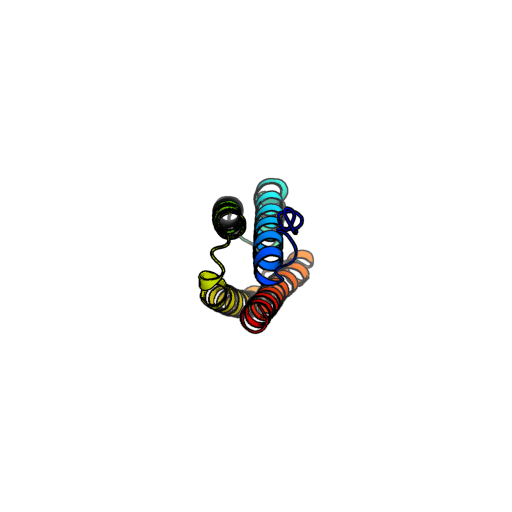6.292 0.048 20.924 1.00 74.88 129 ARG A C 1
ATOM 966 O O . ARG A 1 129 ? -5.868 1.141 20.546 1.00 74.88 129 ARG A O 1
ATOM 973 N N . PRO A 1 130 ? -7.600 -0.276 20.941 1.00 60.91 130 PRO A N 1
ATOM 974 C CA . PRO A 1 130 ? -8.666 0.599 20.442 1.00 60.91 130 PRO A CA 1
ATOM 975 C C . PRO A 1 130 ? -8.860 1.894 21.242 1.00 60.91 130 PRO A C 1
ATOM 977 O O . PRO A 1 130 ? -8.645 1.876 22.476 1.00 60.91 130 PRO A O 1
#

Radius of gyration: 17.06 Å; chains: 1; bounding box: 43×29×54 Å

Foldseek 3Di:
DDDDPPPDPCPQLLLVLLLVLLVVLLVQLCCLCVCLVVVCQQQVHPSVVSNVSSVVSNVVSVVSVVCSVVVVLVCLLVLLVVLLVVLVVLVVSCVVRVVVGDPVSNVVSNVSSVVSNVSSVSSVVSSVVD

Sequence (130 aa):
MSHRRHLLPLRSPAVLVLWANAVLAGAAAAAWLLLGDEFSGWFDLPRWAAWAAGGVLAAGAVALGVLAWERRIGWLPWLAAGHAVLGAALWAAALLAWGGFTAEGRWLAPAAANACLLLAAAQWLAWRRP

pLDDT: mean 89.81, std 13.15, range [42.03, 98.06]

Secondary structure (DSSP, 8-state):
------S-TT--HHHHHHHHHHHHHHHHHHHHHHSHHHHHHHHT--HHHHHHHHHHHHHHHHHHHHHHHTT-GGGHHHHHHHHHHHHHHHHHHHHHHGGGS-HHHHHHHHHHHHHHHHHHHHHHHHHH--